Protein AF-A0A524E0Z7-F1 (afdb_monomer)

pLDDT: mean 80.64, std 11.37, range [42.16, 95.19]

Structure (mmCIF, N/CA/C/O backbone):
data_AF-A0A524E0Z7-F1
#
_entry.id   AF-A0A524E0Z7-F1
#
loop_
_atom_site.group_PDB
_atom_site.id
_atom_site.type_symbol
_atom_site.label_atom_id
_atom_site.label_alt_id
_atom_site.label_comp_id
_atom_site.label_asym_id
_atom_site.label_entity_id
_atom_site.label_seq_id
_atom_site.pdbx_PDB_ins_code
_atom_site.Cartn_x
_atom_site.Cartn_y
_atom_site.Cartn_z
_atom_site.occupancy
_atom_site.B_iso_or_equiv
_atom_site.auth_seq_id
_atom_site.auth_comp_id
_atom_site.auth_asym_id
_atom_site.auth_atom_id
_atom_site.pdbx_PDB_model_num
ATOM 1 N N . MET A 1 1 ? -4.497 -15.267 -22.434 1.00 42.16 1 MET A N 1
ATOM 2 C CA . MET A 1 1 ? -3.509 -14.207 -22.139 1.00 42.16 1 MET A CA 1
ATOM 3 C C . MET A 1 1 ? -3.756 -13.071 -23.119 1.00 42.16 1 MET A C 1
ATOM 5 O O . MET A 1 1 ? -4.111 -13.393 -24.247 1.00 42.16 1 MET A O 1
ATOM 9 N N . PRO A 1 2 ? -3.668 -11.796 -22.713 1.00 44.19 2 PRO A N 1
ATOM 10 C CA . PRO A 1 2 ? -3.812 -10.681 -23.646 1.00 44.19 2 PRO A CA 1
ATOM 11 C C . PRO A 1 2 ? -2.697 -10.730 -24.700 1.00 44.19 2 PRO A C 1
ATOM 13 O O . PRO A 1 2 ? -1.547 -11.018 -24.369 1.00 44.19 2 PRO A O 1
ATOM 16 N N . GLU A 1 3 ? -3.044 -10.485 -25.961 1.00 58.75 3 GLU A N 1
ATOM 17 C CA . GLU A 1 3 ? -2.078 -10.419 -27.058 1.00 58.75 3 GLU A CA 1
ATOM 18 C C . GLU A 1 3 ? -1.370 -9.061 -27.021 1.00 58.75 3 GLU A C 1
ATOM 20 O O . GLU A 1 3 ? -2.008 -8.010 -27.063 1.00 58.75 3 GLU A O 1
ATOM 25 N N . ILE A 1 4 ? -0.043 -9.082 -26.884 1.00 61.09 4 ILE A N 1
ATOM 26 C CA . ILE A 1 4 ? 0.793 -7.880 -26.894 1.00 61.09 4 ILE A CA 1
ATOM 27 C C . ILE A 1 4 ? 1.407 -7.775 -28.287 1.00 61.09 4 ILE A C 1
ATOM 29 O O . ILE A 1 4 ? 2.234 -8.604 -28.669 1.00 61.09 4 ILE A O 1
ATOM 33 N N . GLU A 1 5 ? 1.018 -6.756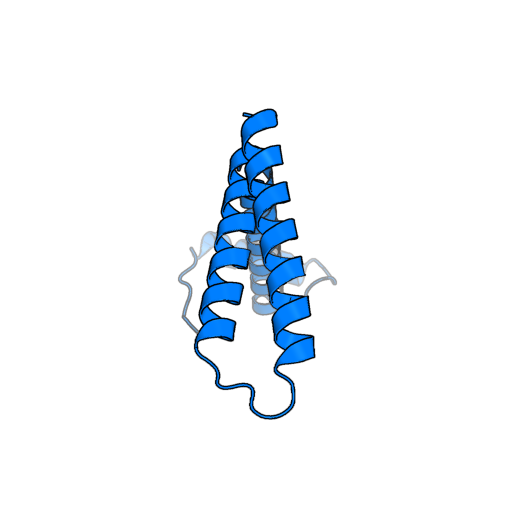 -29.051 1.00 66.81 5 GLU A N 1
ATOM 34 C CA . GLU A 1 5 ? 1.633 -6.483 -30.348 1.00 66.81 5 GLU A CA 1
ATOM 35 C C . GLU A 1 5 ? 3.010 -5.839 -30.156 1.00 66.81 5 GLU A C 1
ATOM 37 O O . GLU A 1 5 ? 3.146 -4.739 -29.618 1.00 66.81 5 GLU A O 1
ATOM 42 N N . VAL A 1 6 ? 4.055 -6.533 -30.609 1.00 70.44 6 VAL A N 1
ATOM 43 C CA . VAL A 1 6 ? 5.440 -6.059 -30.543 1.00 70.44 6 VAL A CA 1
ATOM 44 C C . VAL A 1 6 ? 5.971 -5.871 -31.962 1.00 70.44 6 VAL A C 1
ATOM 46 O O . VAL A 1 6 ? 5.737 -6.701 -32.840 1.00 70.44 6 VAL A O 1
ATOM 49 N N . SER A 1 7 ? 6.730 -4.798 -32.199 1.00 81.62 7 SER A N 1
ATOM 50 C CA . SER A 1 7 ? 7.396 -4.568 -33.489 1.00 81.62 7 SER A C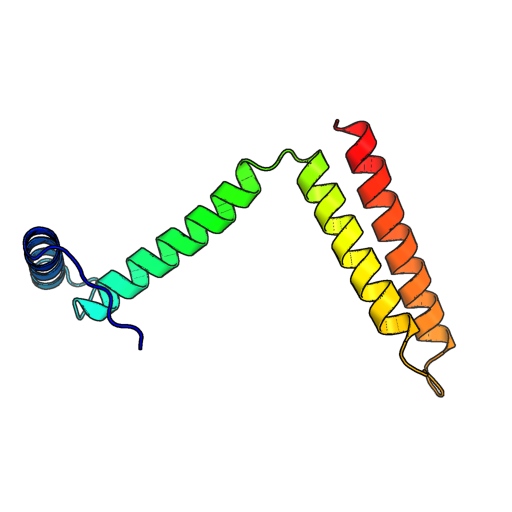A 1
ATOM 51 C C . SER A 1 7 ? 8.203 -5.797 -33.937 1.00 81.62 7 SER A C 1
ATOM 53 O O . SER A 1 7 ? 8.988 -6.354 -33.165 1.00 81.62 7 SER A O 1
ATOM 55 N N . GLN A 1 8 ? 8.080 -6.180 -35.214 1.00 74.50 8 GLN A N 1
ATOM 56 C CA . GLN A 1 8 ? 8.786 -7.334 -35.792 1.00 74.50 8 GLN A CA 1
ATOM 57 C C . GLN A 1 8 ? 10.315 -7.256 -35.656 1.00 74.50 8 GLN A C 1
ATOM 59 O O . GLN A 1 8 ? 10.993 -8.287 -35.648 1.00 74.50 8 GLN A O 1
ATOM 64 N N . VAL A 1 9 ? 10.872 -6.043 -35.582 1.00 76.62 9 VAL A N 1
ATOM 65 C CA . VAL A 1 9 ? 12.312 -5.826 -35.373 1.00 76.62 9 VAL A CA 1
ATOM 66 C C . VAL A 1 9 ? 12.706 -6.244 -33.958 1.00 76.62 9 VAL A C 1
ATOM 68 O O . VAL A 1 9 ? 13.682 -6.970 -33.780 1.00 76.62 9 VAL A O 1
ATOM 71 N N . LEU A 1 10 ? 11.914 -5.844 -32.963 1.00 78.56 10 LEU A N 1
ATOM 72 C CA . LEU A 1 10 ? 12.141 -6.184 -31.562 1.00 78.56 10 LEU A CA 1
ATOM 73 C C . LEU A 1 10 ? 11.924 -7.683 -31.315 1.00 78.56 10 LEU A C 1
ATOM 75 O O . LEU A 1 10 ? 12.764 -8.315 -30.681 1.00 78.56 10 LEU A O 1
ATOM 79 N N . HIS A 1 11 ? 10.885 -8.280 -31.908 1.00 80.88 11 HIS A N 1
ATOM 80 C CA . HIS A 1 11 ? 10.656 -9.728 -31.850 1.00 80.88 11 HIS A CA 1
ATOM 81 C C . HIS A 1 11 ? 11.873 -10.523 -32.352 1.00 80.88 11 HIS A C 1
ATOM 83 O O . HIS A 1 11 ? 12.351 -11.434 -31.679 1.00 80.88 11 HIS A O 1
ATOM 89 N N . ARG A 1 12 ? 12.430 -10.148 -33.514 1.00 80.81 12 ARG A N 1
ATOM 90 C CA . ARG A 1 12 ? 13.622 -10.807 -34.077 1.00 80.81 12 ARG A CA 1
ATOM 91 C C . ARG A 1 12 ? 14.865 -10.646 -33.202 1.00 80.81 12 ARG A C 1
ATOM 93 O O . ARG A 1 12 ? 15.682 -11.562 -33.140 1.00 80.81 12 ARG A O 1
ATOM 100 N N . LEU A 1 13 ? 15.031 -9.497 -32.549 1.00 83.38 13 LEU A N 1
ATOM 101 C CA . LEU A 1 13 ? 16.150 -9.261 -31.634 1.00 83.38 13 LEU A CA 1
ATOM 102 C C . LEU A 1 13 ? 16.036 -10.113 -30.366 1.00 83.38 13 LEU A C 1
ATOM 104 O O . LEU A 1 13 ? 17.020 -10.731 -29.969 1.00 83.38 13 LEU A O 1
ATOM 108 N N . LEU A 1 14 ? 14.842 -10.191 -29.775 1.00 82.81 14 LEU A N 1
ATOM 109 C CA . LEU A 1 14 ? 14.588 -10.999 -28.582 1.00 82.81 14 LEU A CA 1
ATOM 110 C C . LEU A 1 14 ? 14.741 -12.496 -28.871 1.00 82.81 14 LEU A C 1
ATOM 112 O O . LEU A 1 14 ? 15.382 -13.207 -28.105 1.00 82.81 14 LEU A O 1
ATOM 116 N N . GLN A 1 15 ? 14.240 -12.966 -30.015 1.00 83.25 15 GLN A N 1
ATOM 117 C CA . GLN A 1 15 ? 14.389 -14.361 -30.427 1.00 83.25 15 GLN A CA 1
ATOM 118 C C . GLN A 1 15 ? 15.865 -14.753 -30.597 1.00 83.25 15 GLN A C 1
ATOM 120 O O . GLN A 1 15 ? 16.304 -15.760 -30.049 1.00 83.25 15 GLN A O 1
ATOM 125 N N . ARG A 1 16 ? 16.669 -13.901 -31.250 1.00 83.69 16 ARG A N 1
ATOM 126 C CA . ARG A 1 16 ? 18.127 -14.099 -31.349 1.00 83.69 1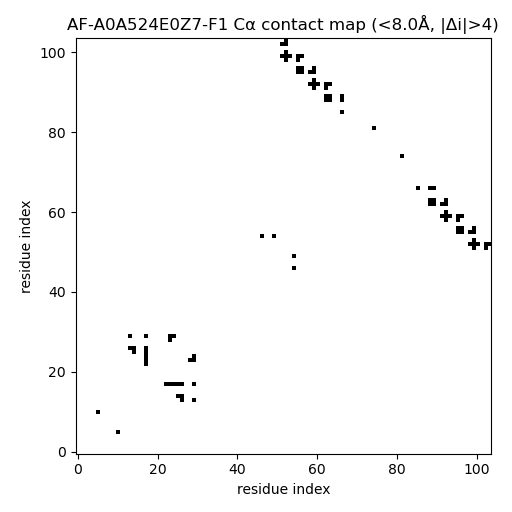6 ARG A CA 1
ATOM 127 C C . ARG A 1 16 ? 18.835 -14.096 -29.996 1.00 83.69 16 ARG A C 1
ATOM 129 O O . ARG A 1 16 ? 19.908 -14.679 -29.882 1.00 83.69 16 ARG A O 1
ATOM 136 N N . HIS A 1 17 ? 18.303 -13.384 -29.005 1.00 81.12 17 HIS A N 1
ATOM 137 C CA . HIS A 1 17 ? 18.877 -13.352 -27.664 1.00 81.12 17 HIS A CA 1
ATOM 138 C C . HIS A 1 17 ? 18.644 -14.679 -26.933 1.00 81.12 17 HIS A C 1
ATOM 140 O O . HIS A 1 17 ? 19.592 -15.235 -26.383 1.00 81.12 17 HIS A O 1
ATOM 146 N N . VAL A 1 18 ? 17.426 -15.224 -27.012 1.00 85.00 18 VAL A N 1
ATOM 147 C CA . VAL A 1 18 ? 17.082 -16.552 -26.472 1.00 85.00 18 VAL A CA 1
ATOM 148 C C . VAL A 1 18 ? 17.928 -17.647 -27.119 1.00 85.00 18 VAL A C 1
ATOM 150 O O . VAL A 1 18 ? 18.516 -18.457 -26.423 1.00 85.00 18 VAL A O 1
ATOM 153 N N . GLU A 1 19 ? 18.087 -17.626 -28.443 1.00 83.75 19 GLU A N 1
ATOM 154 C CA . GLU A 1 19 ? 18.902 -18.619 -29.165 1.00 83.75 19 GLU A CA 1
ATOM 155 C C . GLU A 1 19 ? 20.399 -18.579 -28.805 1.00 83.75 19 GLU A C 1
ATOM 157 O O . GLU A 1 19 ? 21.128 -19.529 -29.083 1.00 83.75 19 GLU A O 1
ATOM 162 N N . ARG A 1 20 ? 20.884 -17.472 -28.228 1.00 83.88 20 ARG A N 1
ATOM 163 C CA . ARG A 1 20 ? 22.303 -17.256 -27.898 1.00 83.88 20 ARG A CA 1
ATOM 164 C C . ARG A 1 20 ? 22.624 -17.383 -26.412 1.00 83.88 20 ARG A C 1
ATOM 166 O O . ARG A 1 20 ? 23.798 -17.284 -26.061 1.00 83.88 20 ARG A O 1
ATOM 173 N N . THR A 1 21 ? 21.622 -17.521 -25.549 1.00 75.69 21 THR A N 1
ATOM 174 C CA . THR A 1 21 ? 21.807 -17.516 -24.095 1.00 75.69 21 THR A CA 1
ATOM 175 C C . THR A 1 21 ? 21.090 -18.697 -23.456 1.00 75.69 21 THR A C 1
ATOM 177 O O . THR A 1 21 ? 19.910 -18.910 -23.700 1.00 75.69 21 THR A O 1
ATOM 180 N N . ASP A 1 22 ? 21.777 -19.431 -22.581 1.00 75.31 22 ASP A N 1
ATOM 181 C CA . ASP A 1 22 ? 21.188 -20.582 -21.873 1.00 75.31 22 ASP A CA 1
ATOM 182 C C . ASP A 1 22 ? 20.234 -20.164 -20.737 1.00 75.31 22 ASP A C 1
ATOM 184 O O . ASP A 1 22 ? 19.621 -20.999 -20.075 1.00 75.31 22 ASP A O 1
ATOM 188 N N . THR A 1 23 ? 20.115 -18.861 -20.478 1.00 74.25 23 THR A N 1
ATOM 189 C CA . THR A 1 23 ? 19.343 -18.304 -19.362 1.00 74.25 23 THR A CA 1
ATOM 190 C C . THR A 1 23 ? 17.833 -18.373 -19.573 1.00 74.25 23 THR A C 1
ATOM 192 O O . THR A 1 23 ? 17.090 -18.379 -18.594 1.00 74.25 23 THR A O 1
ATOM 195 N N . HIS A 1 24 ? 17.362 -18.413 -20.822 1.00 78.50 24 HIS A N 1
ATOM 196 C CA . HIS A 1 24 ? 15.935 -18.410 -21.144 1.00 78.50 24 HIS A CA 1
ATOM 197 C C . HIS A 1 24 ? 15.633 -19.508 -22.161 1.00 78.50 24 HIS A C 1
ATOM 199 O O . HIS A 1 24 ? 16.260 -19.576 -23.210 1.00 78.50 24 HIS A O 1
ATOM 205 N N . SER A 1 25 ? 14.640 -20.348 -21.872 1.00 79.44 25 SER A N 1
ATOM 206 C CA . SER A 1 25 ? 14.280 -21.488 -22.730 1.00 79.44 25 SER A CA 1
ATOM 207 C C . SER A 1 25 ? 13.351 -21.116 -23.891 1.00 79.44 25 SER A C 1
ATOM 209 O O . SER A 1 25 ? 13.184 -21.890 -24.831 1.00 79.44 25 SER A O 1
ATOM 211 N N . SER A 1 26 ? 12.721 -19.938 -23.838 1.00 83.62 26 SER A N 1
ATOM 212 C CA . SER A 1 26 ? 11.804 -19.458 -24.874 1.00 83.62 26 SER A CA 1
ATOM 213 C C . SER A 1 26 ? 11.676 -17.934 -24.879 1.00 83.62 26 SER A C 1
ATOM 215 O O . SER A 1 26 ? 11.948 -17.259 -23.883 1.00 83.62 26 SER A O 1
ATOM 217 N N . LEU A 1 27 ? 11.203 -17.388 -26.006 1.00 82.06 27 LEU A N 1
ATOM 218 C CA . LEU A 1 27 ? 10.874 -15.965 -26.142 1.00 82.06 27 LEU A CA 1
ATOM 219 C C . LEU A 1 27 ? 9.818 -15.520 -25.126 1.00 82.06 27 LEU A C 1
ATOM 221 O O . LEU A 1 27 ? 9.956 -14.453 -24.535 1.00 82.06 27 LEU A O 1
ATOM 225 N N . SER A 1 28 ? 8.798 -16.346 -24.893 1.00 81.12 28 SER A N 1
ATOM 226 C CA . SER A 1 28 ? 7.749 -16.069 -23.909 1.00 81.12 28 SER A CA 1
ATOM 227 C C . SER A 1 28 ? 8.326 -15.913 -22.505 1.00 81.12 28 SER A C 1
ATOM 229 O O . SER A 1 28 ? 8.006 -14.940 -21.832 1.00 81.12 28 SER A O 1
ATOM 231 N N . GLN A 1 29 ? 9.238 -16.805 -22.105 1.00 81.50 29 GLN A N 1
ATOM 232 C CA . GLN A 1 29 ? 9.892 -16.734 -20.799 1.00 81.50 29 GLN A CA 1
ATOM 233 C C . GLN A 1 29 ? 10.763 -15.477 -20.660 1.00 81.50 29 GLN A C 1
ATOM 235 O O . GLN A 1 29 ? 10.745 -14.831 -19.620 1.00 81.50 29 GLN A O 1
ATOM 240 N N . LEU A 1 30 ? 11.503 -15.097 -21.707 1.00 82.81 30 LEU A N 1
ATOM 241 C CA . LEU A 1 30 ? 12.284 -13.856 -21.708 1.00 82.81 30 LEU A CA 1
ATOM 242 C C . LEU A 1 30 ? 11.385 -12.621 -21.550 1.00 82.81 30 LEU A C 1
ATOM 244 O O . LEU A 1 30 ? 11.685 -11.737 -20.751 1.00 82.81 30 LEU A O 1
ATOM 248 N N . VAL A 1 31 ? 10.291 -12.552 -22.312 1.00 81.88 31 VAL A N 1
ATOM 249 C CA . VAL A 1 31 ? 9.346 -11.428 -22.253 1.00 81.88 31 VAL A CA 1
ATOM 250 C C . VAL A 1 31 ? 8.688 -11.346 -20.880 1.00 81.88 31 VAL A C 1
ATOM 252 O O . VAL A 1 31 ? 8.604 -10.257 -20.321 1.00 81.88 31 VAL A O 1
ATOM 255 N N . GLU A 1 32 ? 8.270 -12.479 -20.319 1.00 81.31 32 GLU A N 1
ATOM 256 C CA . GLU A 1 32 ? 7.695 -12.546 -18.977 1.00 81.31 32 GLU A CA 1
ATOM 257 C C . GLU A 1 32 ? 8.689 -12.053 -17.923 1.00 81.31 32 GLU A C 1
ATOM 259 O O . GLU A 1 32 ? 8.370 -11.121 -17.192 1.00 81.31 32 GLU A O 1
ATOM 264 N N . THR A 1 33 ? 9.926 -12.561 -17.914 1.00 82.56 33 THR A N 1
ATOM 265 C CA . THR A 1 33 ? 10.974 -12.100 -16.990 1.00 82.56 33 THR A CA 1
ATOM 266 C C . THR A 1 33 ? 11.220 -10.598 -17.113 1.00 82.56 33 THR A C 1
ATOM 268 O O . THR A 1 33 ? 11.245 -9.894 -16.106 1.00 82.56 33 THR A O 1
ATOM 271 N N . VAL A 1 34 ? 11.366 -10.076 -18.335 1.00 81.88 34 VAL A N 1
ATOM 272 C CA . VAL A 1 34 ? 11.621 -8.645 -18.565 1.00 81.88 34 VAL A CA 1
ATOM 273 C C . VAL A 1 34 ? 10.440 -7.788 -18.117 1.00 81.88 34 VAL A C 1
ATOM 275 O O . VAL A 1 34 ? 10.652 -6.749 -17.495 1.00 81.88 34 VAL A O 1
ATOM 278 N N . LEU A 1 35 ? 9.202 -8.202 -18.399 1.00 77.75 35 LEU A N 1
ATOM 279 C CA . LEU A 1 35 ? 8.006 -7.485 -17.960 1.00 77.75 35 LEU A CA 1
ATOM 280 C C . LEU A 1 35 ? 7.859 -7.528 -16.439 1.00 77.75 35 LEU A C 1
ATOM 282 O O . LEU A 1 35 ? 7.603 -6.493 -15.830 1.00 77.75 35 LEU A O 1
ATOM 286 N N . THR A 1 36 ? 8.075 -8.682 -15.811 1.00 79.44 36 THR A N 1
ATOM 287 C CA . THR A 1 36 ? 8.048 -8.829 -14.354 1.00 79.44 36 THR A CA 1
ATOM 288 C C . THR A 1 36 ? 9.127 -7.975 -13.699 1.00 79.44 36 THR A C 1
ATOM 290 O O . THR A 1 36 ? 8.832 -7.220 -12.776 1.00 79.44 36 THR A O 1
ATOM 293 N N . GLU A 1 37 ? 10.363 -8.006 -14.196 1.00 78.81 37 GLU A N 1
ATOM 294 C CA . GLU A 1 37 ? 11.432 -7.141 -13.697 1.00 78.81 37 GLU A CA 1
ATOM 295 C C . GLU A 1 37 ? 11.134 -5.661 -13.921 1.00 78.81 37 GLU A C 1
ATOM 297 O O . GLU A 1 37 ? 11.437 -4.843 -13.053 1.00 78.81 37 GLU A O 1
ATOM 302 N N . HIS A 1 38 ? 10.558 -5.299 -15.068 1.00 73.94 38 HIS A N 1
ATOM 303 C CA . HIS A 1 38 ? 10.163 -3.928 -15.355 1.00 73.94 38 HIS A CA 1
ATOM 304 C C . HIS A 1 38 ? 9.074 -3.461 -14.391 1.00 73.94 38 HIS A C 1
ATOM 306 O O . HIS A 1 38 ? 9.211 -2.383 -13.830 1.00 73.94 38 HIS A O 1
ATOM 312 N N . LEU A 1 39 ? 8.048 -4.275 -14.135 1.00 73.50 39 LEU A N 1
ATOM 313 C CA . LEU A 1 39 ? 6.985 -3.971 -13.178 1.00 73.50 39 LEU A CA 1
ATOM 314 C C . LEU A 1 39 ? 7.522 -3.872 -11.748 1.00 73.50 39 LEU A C 1
ATOM 316 O O . LEU A 1 39 ? 7.196 -2.918 -11.054 1.00 73.50 39 LEU A O 1
ATOM 320 N N . ILE A 1 40 ? 8.402 -4.784 -11.325 1.00 73.88 40 ILE A N 1
ATOM 321 C CA . ILE A 1 40 ? 9.045 -4.735 -10.001 1.00 73.88 40 ILE A CA 1
ATOM 322 C C . ILE A 1 40 ? 9.923 -3.487 -9.870 1.00 73.88 40 ILE A C 1
ATOM 324 O O . ILE A 1 40 ? 9.908 -2.816 -8.838 1.00 73.88 40 ILE A O 1
ATOM 328 N N . ARG A 1 41 ? 10.707 -3.153 -10.904 1.00 67.94 41 ARG A N 1
ATOM 329 C CA . ARG A 1 41 ? 11.518 -1.929 -10.913 1.00 67.94 41 ARG A CA 1
ATOM 330 C C . ARG A 1 41 ? 10.646 -0.691 -10.956 1.00 67.94 41 ARG A C 1
ATOM 332 O O . ARG A 1 41 ? 10.978 0.261 -10.275 1.00 67.94 41 ARG A O 1
ATOM 339 N N . HIS A 1 42 ? 9.562 -0.687 -11.719 1.00 62.12 42 HIS A N 1
ATOM 340 C CA . HIS A 1 42 ? 8.651 0.444 -11.825 1.00 62.12 42 HIS A CA 1
ATOM 341 C C . HIS A 1 42 ? 7.874 0.660 -10.523 1.00 62.12 42 HIS A C 1
ATOM 343 O O . HIS A 1 42 ? 7.737 1.797 -10.095 1.00 62.12 42 HIS A O 1
ATOM 349 N N . ASP A 1 43 ? 7.439 -0.403 -9.846 1.00 62.94 43 ASP A N 1
ATOM 350 C CA . ASP A 1 43 ? 6.847 -0.329 -8.506 1.00 62.94 43 ASP A CA 1
ATOM 351 C C . ASP A 1 43 ? 7.868 0.203 -7.486 1.00 62.94 43 ASP A C 1
ATOM 353 O O . ASP A 1 43 ? 7.600 1.164 -6.767 1.00 62.94 43 ASP A O 1
ATOM 357 N N . ARG A 1 44 ? 9.108 -0.308 -7.517 1.00 59.19 44 ARG A N 1
ATOM 358 C CA . ARG A 1 44 ? 10.207 0.225 -6.695 1.00 59.19 44 ARG A CA 1
ATOM 359 C C . ARG A 1 44 ? 10.544 1.680 -7.018 1.00 59.19 44 ARG A C 1
ATOM 361 O O . ARG A 1 44 ? 10.760 2.453 -6.100 1.00 59.19 44 ARG A O 1
ATOM 368 N N . ILE A 1 45 ? 10.598 2.077 -8.287 1.00 55.34 45 ILE A N 1
ATOM 369 C CA . ILE A 1 45 ? 10.896 3.449 -8.733 1.00 55.34 45 ILE A CA 1
ATOM 370 C C . ILE A 1 45 ? 9.736 4.387 -8.380 1.00 55.34 45 ILE A C 1
ATOM 372 O O . ILE A 1 45 ? 9.975 5.502 -7.922 1.00 55.34 45 ILE A O 1
ATOM 376 N N . GLY A 1 46 ? 8.493 3.920 -8.509 1.00 54.00 46 GLY A N 1
ATOM 377 C CA . GLY A 1 46 ? 7.301 4.602 -8.016 1.00 54.00 46 GLY A CA 1
ATOM 378 C C . GLY A 1 46 ? 7.379 4.842 -6.511 1.00 54.00 46 GLY A C 1
ATOM 379 O O . GLY A 1 46 ? 7.093 5.939 -6.058 1.00 54.00 46 GLY A O 1
ATOM 380 N N . GLN A 1 47 ? 7.874 3.875 -5.739 1.00 53.81 47 GLN A N 1
ATOM 381 C CA . GLN A 1 47 ? 8.121 4.045 -4.305 1.00 53.81 47 GLN A CA 1
ATOM 382 C C . GLN A 1 47 ? 9.343 4.936 -4.002 1.00 53.81 47 GLN A C 1
ATOM 384 O O . GLN A 1 47 ? 9.317 5.679 -3.030 1.00 53.81 47 GLN A O 1
ATOM 389 N N . ILE A 1 48 ? 10.392 4.925 -4.835 1.00 57.00 48 ILE A N 1
ATOM 390 C CA . ILE A 1 48 ? 11.612 5.738 -4.651 1.00 57.00 48 ILE A CA 1
ATOM 391 C C . ILE A 1 48 ? 11.382 7.226 -4.982 1.00 57.00 48 ILE A C 1
ATOM 393 O O . ILE A 1 48 ? 12.020 8.085 -4.377 1.00 57.00 48 ILE A O 1
ATOM 397 N N . HIS A 1 49 ? 10.484 7.560 -5.917 1.00 57.97 49 HIS A N 1
ATOM 398 C CA . HIS A 1 49 ? 10.194 8.955 -6.292 1.00 57.97 49 HIS A CA 1
ATOM 399 C C . HIS A 1 49 ? 9.034 9.594 -5.530 1.00 57.97 49 HIS A C 1
ATOM 401 O O . HIS A 1 49 ? 8.845 10.808 -5.626 1.00 57.97 49 HIS A O 1
ATOM 407 N N . VAL A 1 50 ? 8.256 8.819 -4.778 1.00 64.94 50 VAL A N 1
ATOM 408 C CA . VAL A 1 50 ? 7.221 9.381 -3.915 1.00 64.94 50 VAL A CA 1
ATOM 409 C C . VAL A 1 50 ? 7.917 9.980 -2.687 1.00 64.94 50 VAL A C 1
ATOM 411 O O . VAL A 1 50 ? 8.605 9.251 -1.973 1.00 64.94 50 VAL A O 1
ATOM 414 N N . PRO A 1 51 ? 7.770 11.295 -2.413 1.00 80.12 51 PRO A N 1
ATOM 415 C CA . PRO A 1 51 ? 8.364 11.906 -1.228 1.00 80.12 51 PRO A CA 1
ATOM 416 C C . PRO A 1 51 ? 7.991 11.104 0.019 1.00 80.12 51 PRO A C 1
ATOM 418 O O . PRO A 1 51 ? 6.836 10.696 0.148 1.00 80.12 51 PRO A O 1
ATOM 421 N N . LEU A 1 52 ? 8.931 10.903 0.947 1.00 80.31 52 LEU A N 1
ATOM 422 C CA . LEU A 1 52 ? 8.715 10.088 2.151 1.00 80.31 52 LEU A CA 1
ATOM 423 C C . LEU A 1 52 ? 7.423 10.479 2.892 1.00 80.31 52 LEU A C 1
ATOM 425 O O . LEU A 1 52 ? 6.650 9.615 3.296 1.00 80.31 52 LEU A O 1
ATOM 429 N N . ALA A 1 53 ? 7.128 11.778 2.981 1.00 83.94 53 ALA A N 1
ATOM 430 C CA . ALA A 1 53 ? 5.881 12.289 3.546 1.00 83.94 53 ALA A CA 1
ATOM 431 C C . ALA A 1 53 ? 4.615 11.752 2.847 1.00 83.94 53 ALA A C 1
ATOM 433 O O . ALA A 1 53 ? 3.609 11.482 3.499 1.00 83.94 53 ALA A O 1
ATOM 434 N N . THR A 1 54 ? 4.654 11.569 1.528 1.00 81.75 54 THR A N 1
ATOM 435 C CA . THR A 1 54 ? 3.551 11.004 0.738 1.00 81.75 54 THR A CA 1
ATOM 436 C C . THR A 1 54 ? 3.436 9.495 0.944 1.00 81.75 54 THR A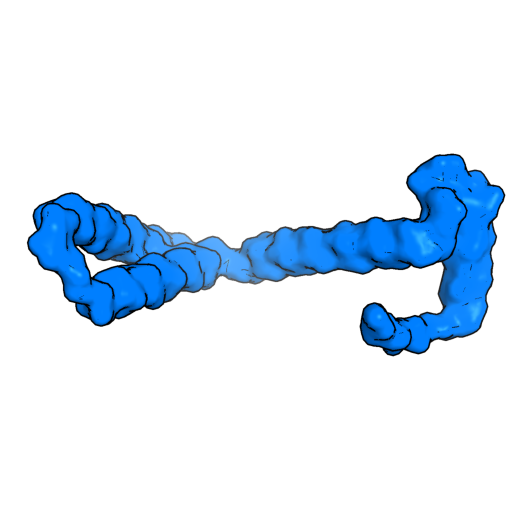 C 1
ATOM 438 O O . THR A 1 54 ? 2.327 9.002 1.125 1.00 81.75 54 THR A O 1
ATOM 441 N N . MET A 1 55 ? 4.553 8.760 1.020 1.00 82.62 55 MET A N 1
ATOM 442 C CA . MET A 1 55 ? 4.519 7.330 1.367 1.00 82.62 55 MET A CA 1
ATOM 443 C C . MET A 1 55 ? 3.898 7.102 2.750 1.00 82.62 55 MET A C 1
ATOM 445 O O . MET A 1 55 ? 3.042 6.235 2.913 1.00 82.62 55 MET A O 1
ATOM 449 N N . LEU A 1 56 ? 4.293 7.910 3.738 1.00 87.38 56 LEU A N 1
ATOM 450 C CA . LEU A 1 56 ? 3.767 7.837 5.102 1.00 87.38 56 LEU A CA 1
ATOM 451 C C . LEU A 1 56 ? 2.276 8.207 5.168 1.00 87.38 56 LEU A C 1
ATOM 453 O O . LEU A 1 56 ? 1.524 7.551 5.887 1.00 87.38 56 LEU A O 1
ATOM 457 N N . LYS A 1 57 ? 1.825 9.204 4.390 1.00 87.94 57 LYS A N 1
ATOM 458 C CA . LYS A 1 57 ? 0.394 9.536 4.256 1.00 87.94 57 LYS A CA 1
ATOM 459 C C . LYS A 1 57 ? -0.404 8.386 3.646 1.00 87.94 57 LYS A C 1
ATOM 461 O O . LYS A 1 57 ? -1.402 7.993 4.233 1.00 87.94 57 LYS A O 1
ATOM 466 N N . ASN A 1 58 ? 0.077 7.796 2.553 1.00 87.25 58 ASN A N 1
ATOM 467 C CA . ASN A 1 58 ? -0.581 6.649 1.923 1.00 87.25 58 ASN A CA 1
ATOM 468 C C . ASN A 1 58 ? -0.647 5.445 2.877 1.00 87.25 58 ASN A C 1
ATOM 470 O O . ASN A 1 58 ? -1.662 4.759 2.948 1.00 87.25 58 ASN A O 1
ATOM 474 N N . GLY A 1 59 ? 0.419 5.207 3.650 1.00 87.88 59 GLY A N 1
ATOM 475 C CA . GLY A 1 59 ? 0.425 4.198 4.708 1.00 87.88 59 GLY A CA 1
ATOM 476 C C . GLY A 1 59 ? -0.647 4.464 5.768 1.00 87.88 59 GLY 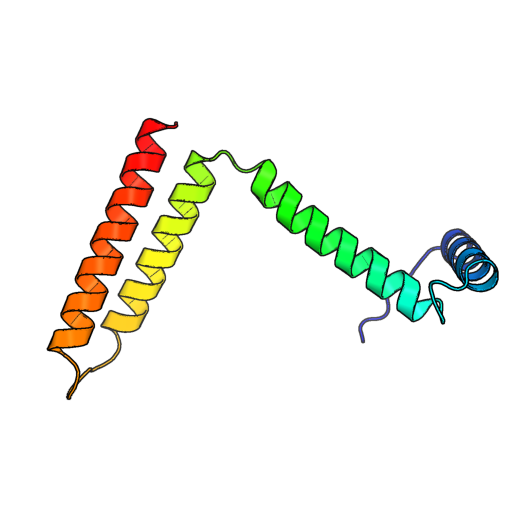A C 1
ATOM 477 O O . GLY A 1 59 ? -1.386 3.551 6.123 1.00 87.88 59 GLY A O 1
ATOM 478 N N . ALA A 1 60 ? -0.774 5.711 6.231 1.00 90.50 60 ALA A N 1
ATOM 479 C CA . ALA A 1 60 ? -1.816 6.100 7.178 1.00 90.50 60 ALA A CA 1
ATOM 480 C C . ALA A 1 60 ? -3.228 5.899 6.605 1.00 90.50 60 ALA A C 1
ATOM 482 O O . ALA A 1 60 ? -4.084 5.349 7.291 1.00 90.50 60 ALA A O 1
ATOM 483 N N . ASP A 1 61 ? -3.458 6.281 5.347 1.00 89.44 61 ASP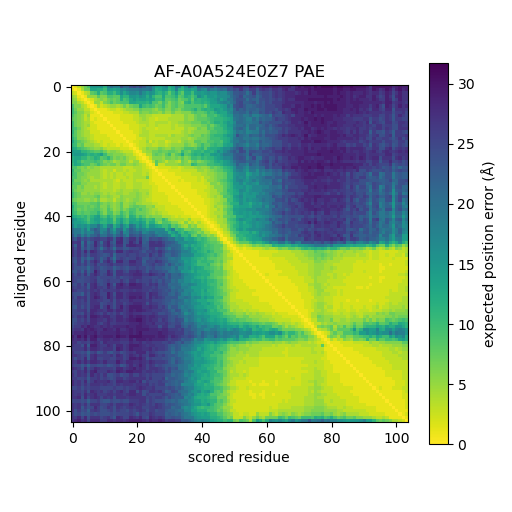 A N 1
ATOM 484 C CA . ASP A 1 61 ? -4.759 6.140 4.685 1.00 89.44 61 ASP A CA 1
ATOM 485 C C . ASP A 1 61 ? -5.157 4.661 4.515 1.00 89.44 61 ASP A C 1
ATOM 487 O O . ASP A 1 61 ? -6.309 4.296 4.755 1.00 89.44 61 ASP A O 1
ATOM 491 N N . ASN A 1 62 ? -4.195 3.783 4.206 1.00 90.81 62 ASN A N 1
ATOM 492 C CA . ASN A 1 62 ? -4.422 2.336 4.171 1.00 90.81 62 ASN A CA 1
ATOM 493 C C . ASN A 1 62 ? -4.804 1.780 5.551 1.00 90.81 62 ASN A C 1
ATOM 495 O O . ASN A 1 62 ? -5.723 0.969 5.654 1.00 90.81 62 ASN A O 1
ATOM 499 N N . VAL A 1 63 ? -4.135 2.227 6.621 1.00 90.88 63 VAL A N 1
ATOM 500 C CA . VAL A 1 63 ? -4.490 1.827 7.993 1.00 90.88 63 VAL A CA 1
ATOM 501 C C . VAL A 1 63 ? -5.896 2.317 8.352 1.00 90.88 63 VAL A C 1
ATOM 503 O O . VAL A 1 63 ? -6.680 1.546 8.904 1.00 90.88 63 VAL A O 1
ATOM 506 N N .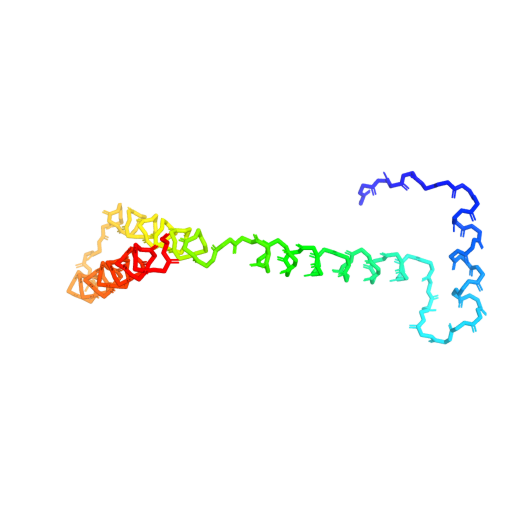 THR A 1 64 ? -6.261 3.549 7.983 1.00 91.56 64 THR A N 1
ATOM 507 C CA . THR A 1 64 ? -7.624 4.072 8.166 1.00 91.56 64 THR A CA 1
ATOM 508 C C . THR A 1 64 ? -8.668 3.199 7.462 1.00 91.56 64 THR A C 1
ATOM 510 O O . THR A 1 64 ? -9.690 2.874 8.063 1.00 91.56 64 THR A O 1
ATOM 513 N N . ALA A 1 65 ? -8.415 2.772 6.221 1.00 91.25 65 ALA A N 1
ATOM 514 C CA . ALA A 1 65 ? -9.335 1.907 5.481 1.00 91.25 65 ALA A CA 1
ATOM 515 C C . ALA A 1 65 ? -9.517 0.529 6.149 1.00 91.25 65 ALA A C 1
ATOM 517 O O . ALA A 1 65 ? -10.627 -0.007 6.185 1.00 91.25 65 ALA A O 1
ATOM 518 N N . VAL A 1 66 ? -8.446 -0.034 6.721 1.00 89.38 66 VAL A N 1
ATOM 519 C CA . VAL A 1 66 ? -8.511 -1.290 7.488 1.00 89.38 66 VAL A CA 1
ATOM 520 C C . VAL A 1 66 ? -9.346 -1.118 8.757 1.00 89.38 66 VAL A C 1
ATOM 522 O O . VAL A 1 66 ? -10.219 -1.944 9.009 1.00 89.38 66 VAL A O 1
ATOM 525 N N . ILE A 1 67 ? -9.136 -0.035 9.515 1.00 90.19 67 ILE A N 1
ATOM 526 C CA . ILE A 1 67 ? -9.940 0.297 10.705 1.00 90.19 67 ILE A CA 1
ATOM 527 C C . ILE A 1 67 ? -11.425 0.358 10.337 1.00 90.19 67 ILE A C 1
ATOM 529 O O . ILE A 1 67 ? -12.230 -0.335 10.950 1.00 90.19 67 ILE A O 1
ATOM 533 N N . GLN A 1 68 ? -11.775 1.119 9.295 1.00 90.00 68 GLN A N 1
ATOM 534 C CA . GLN A 1 68 ? -13.158 1.245 8.821 1.00 90.00 68 GLN A CA 1
ATOM 535 C C . GLN A 1 68 ? -13.755 -0.102 8.404 1.00 90.00 68 GLN A C 1
ATOM 537 O O . GLN A 1 68 ? -14.922 -0.365 8.667 1.00 90.00 68 GLN A O 1
ATOM 542 N N . SER A 1 69 ? -12.958 -0.968 7.777 1.00 89.81 69 SER A N 1
ATOM 543 C CA . SER A 1 69 ? -13.413 -2.301 7.373 1.00 89.81 69 SER A CA 1
ATOM 544 C C . SER A 1 69 ? -13.704 -3.187 8.588 1.00 89.81 69 SER A C 1
ATOM 546 O O . SER A 1 69 ? -14.739 -3.846 8.635 1.00 89.81 69 SER A O 1
ATOM 548 N N . ILE A 1 70 ? -12.827 -3.180 9.594 1.00 87.94 70 ILE A N 1
ATOM 549 C CA . ILE A 1 70 ? -13.009 -3.953 10.831 1.00 87.94 70 ILE A CA 1
ATOM 550 C C . ILE A 1 70 ? -14.225 -3.451 11.622 1.00 87.94 70 ILE A C 1
ATOM 552 O O . ILE A 1 70 ? -14.967 -4.273 12.154 1.00 87.94 70 ILE A O 1
ATOM 556 N N . ASP A 1 71 ? -14.453 -2.137 11.655 1.00 83.06 71 ASP A N 1
ATOM 557 C CA . ASP A 1 71 ? -15.558 -1.496 12.387 1.00 83.06 71 ASP A CA 1
ATOM 558 C C . ASP A 1 71 ? -16.945 -1.852 11.814 1.00 83.06 71 ASP A C 1
ATOM 560 O O . ASP A 1 71 ? -17.957 -1.777 12.503 1.00 83.06 71 ASP A O 1
ATOM 564 N N . THR A 1 72 ? -17.007 -2.297 10.552 1.00 85.56 72 THR A N 1
ATOM 565 C CA . THR A 1 72 ? -18.257 -2.775 9.927 1.00 85.56 72 THR A CA 1
ATOM 566 C C . THR A 1 72 ? -18.619 -4.222 10.261 1.00 85.56 72 THR A C 1
ATOM 568 O O . THR A 1 72 ? -19.703 -4.679 9.894 1.00 85.56 72 THR A O 1
ATOM 571 N N . ILE A 1 73 ? -17.728 -4.960 10.925 1.00 87.00 73 ILE A N 1
ATOM 572 C CA . ILE A 1 73 ? -17.924 -6.369 11.267 1.00 87.00 73 ILE A CA 1
ATOM 573 C C . ILE A 1 73 ? -18.395 -6.465 12.722 1.00 87.00 73 ILE A C 1
ATOM 575 O O . ILE A 1 73 ? -17.855 -5.810 13.608 1.00 87.00 73 ILE A O 1
ATOM 579 N N . ASP A 1 74 ? -19.397 -7.307 12.973 1.00 81.50 74 ASP A N 1
ATOM 580 C CA . ASP A 1 74 ? -19.935 -7.528 14.315 1.00 81.50 74 ASP A CA 1
ATOM 581 C C . ASP A 1 74 ? -19.164 -8.651 15.034 1.00 81.50 74 ASP A C 1
ATOM 583 O O . ASP A 1 74 ? -19.282 -9.837 14.708 1.00 81.50 74 ASP A O 1
ATOM 587 N N . TRP A 1 75 ? -18.316 -8.271 15.991 1.00 81.31 75 TRP A N 1
ATOM 588 C CA . TRP A 1 75 ? -17.360 -9.163 16.655 1.00 81.31 75 TRP A CA 1
ATOM 589 C C . TRP A 1 75 ? -17.901 -9.706 17.986 1.00 81.31 75 TRP A C 1
ATOM 591 O O . TRP A 1 75 ? -17.359 -9.415 19.051 1.00 81.31 75 TRP A O 1
ATOM 601 N N . TYR A 1 76 ? -18.951 -10.530 17.929 1.00 70.81 76 TYR A N 1
ATOM 602 C CA . TYR A 1 76 ? -19.653 -11.073 19.107 1.00 70.81 76 TYR A CA 1
ATOM 603 C C . TYR A 1 76 ? -18.750 -11.746 20.163 1.00 70.81 76 TYR A C 1
ATOM 605 O O . TYR A 1 76 ? -18.996 -11.594 21.357 1.00 70.81 76 TYR A O 1
ATOM 613 N N . GLU A 1 77 ? -17.712 -12.485 19.752 1.00 73.94 77 GLU A N 1
ATOM 614 C CA . GLU A 1 77 ? -16.859 -13.265 20.674 1.00 73.94 77 GLU A CA 1
ATOM 615 C C . GLU A 1 77 ? -15.474 -12.646 20.923 1.00 73.94 77 GLU A C 1
ATOM 617 O O . GLU A 1 77 ? -14.863 -12.895 21.959 1.00 73.94 77 GLU A O 1
ATOM 622 N N . ASN A 1 78 ? -14.987 -11.812 19.999 1.00 80.38 78 ASN A N 1
ATOM 623 C CA . ASN A 1 78 ? -13.629 -11.251 20.024 1.00 80.38 78 ASN A CA 1
ATOM 624 C C . ASN A 1 78 ? -13.606 -9.730 20.238 1.00 80.38 78 ASN A C 1
ATOM 626 O O . ASN A 1 78 ? -12.581 -9.094 20.000 1.00 80.38 78 ASN A O 1
ATOM 630 N N . GLY A 1 79 ? -14.726 -9.137 20.663 1.00 79.38 79 GLY A N 1
ATOM 631 C CA . GLY A 1 79 ? -14.870 -7.691 20.854 1.00 79.38 79 GLY A CA 1
ATOM 632 C C . GLY A 1 79 ? -13.685 -7.032 21.578 1.00 79.38 79 GLY A C 1
ATOM 633 O O . GLY A 1 79 ? -13.121 -6.092 21.027 1.00 79.38 79 GLY A O 1
ATOM 634 N N . PRO A 1 80 ? -13.224 -7.537 22.742 1.00 85.31 80 PRO A N 1
ATOM 635 C CA . PRO A 1 80 ? -12.093 -6.946 23.463 1.00 85.31 80 PRO A CA 1
ATOM 636 C C . PRO A 1 80 ? -10.765 -6.973 22.688 1.00 85.31 80 PRO A C 1
ATOM 638 O O . PRO A 1 80 ? -10.052 -5.974 22.663 1.00 85.31 80 PRO A O 1
ATOM 641 N N . GLN A 1 81 ? -10.433 -8.090 22.033 1.00 86.75 81 GLN A N 1
ATOM 642 C CA . GLN A 1 81 ? -9.193 -8.234 21.261 1.00 86.75 81 GLN A CA 1
ATOM 643 C C . GLN A 1 81 ? -9.223 -7.383 19.988 1.00 86.75 81 GLN A C 1
ATOM 645 O O . GLN A 1 81 ? -8.208 -6.817 19.585 1.00 86.75 81 GLN A O 1
ATOM 650 N N . ILE A 1 82 ? -10.393 -7.274 19.356 1.00 89.31 82 ILE A N 1
ATOM 651 C CA . ILE A 1 82 ? -10.585 -6.407 18.195 1.00 89.31 82 ILE A CA 1
ATOM 652 C C . ILE A 1 82 ? -10.491 -4.939 18.605 1.00 89.31 82 ILE A C 1
ATOM 654 O O . ILE A 1 82 ? -9.825 -4.168 17.919 1.00 89.31 82 ILE A O 1
ATOM 658 N N . GLN A 1 83 ? -11.070 -4.561 19.746 1.00 87.06 83 GLN A N 1
ATOM 659 C CA . GLN A 1 83 ? -10.938 -3.217 20.307 1.00 87.06 83 GLN A CA 1
ATOM 660 C C . GLN A 1 83 ? -9.460 -2.851 20.520 1.00 87.06 83 GLN A C 1
ATOM 662 O O . GLN A 1 83 ? -9.016 -1.785 20.100 1.00 87.06 83 GLN A O 1
ATOM 667 N N . GLU A 1 84 ? -8.679 -3.759 21.112 1.00 90.81 84 GLU A N 1
ATOM 668 C CA . GLU A 1 84 ? -7.241 -3.575 21.322 1.00 90.81 84 GLU A CA 1
ATOM 669 C C . GLU A 1 84 ? -6.473 -3.452 19.991 1.00 90.81 84 GLU A C 1
ATOM 671 O O . GLU A 1 84 ? -5.635 -2.561 19.824 1.00 90.81 84 GLU A O 1
ATOM 676 N N . ALA A 1 85 ? -6.792 -4.291 19.001 1.00 88.38 85 ALA A N 1
ATOM 677 C CA . ALA A 1 85 ? -6.203 -4.202 17.666 1.00 88.38 85 ALA A CA 1
ATOM 678 C C . ALA A 1 85 ? -6.528 -2.864 16.977 1.00 88.38 85 ALA A C 1
ATOM 680 O O . ALA A 1 85 ? -5.638 -2.244 16.389 1.00 88.38 85 ALA A O 1
ATOM 681 N N . LEU A 1 86 ? -7.771 -2.388 17.085 1.00 92.00 86 LEU A N 1
ATOM 682 C CA . LEU A 1 86 ? -8.197 -1.089 16.564 1.00 92.00 86 LEU A CA 1
ATOM 683 C C . LEU A 1 86 ? -7.433 0.059 17.233 1.00 92.00 86 LEU A C 1
ATOM 685 O O . LEU A 1 86 ? -6.958 0.954 16.536 1.00 92.00 86 LEU A O 1
ATOM 689 N N . GLU A 1 87 ? -7.215 0.008 18.550 1.00 92.75 87 GLU A N 1
ATOM 690 C CA . GLU A 1 87 ? -6.393 1.003 19.246 1.00 92.75 87 GLU A CA 1
ATOM 691 C C . GLU A 1 87 ? -4.945 1.029 18.741 1.00 92.75 87 GLU A C 1
ATOM 693 O O . GLU A 1 87 ? -4.368 2.107 18.553 1.00 92.75 87 GLU A O 1
ATOM 6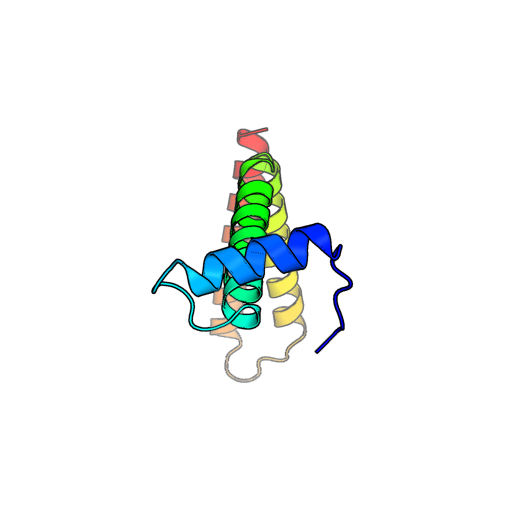98 N N . TYR A 1 88 ? -4.332 -0.137 18.514 1.00 93.69 88 TYR A N 1
ATOM 699 C CA . TYR A 1 88 ? -2.980 -0.208 17.958 1.00 93.69 88 TYR A CA 1
ATOM 700 C C . TYR A 1 88 ? -2.915 0.325 16.527 1.00 93.69 88 TYR A C 1
ATOM 702 O O . TYR A 1 88 ? -1.984 1.067 16.199 1.00 93.69 88 TYR A O 1
ATOM 710 N N . LEU A 1 89 ? -3.910 0.011 15.696 1.00 92.69 89 LEU A N 1
ATOM 711 C CA . LEU A 1 89 ? -4.014 0.541 14.339 1.00 92.69 89 LEU A CA 1
ATOM 712 C C . LEU A 1 89 ? -4.183 2.067 14.351 1.00 92.69 89 LEU A C 1
ATOM 714 O O . LEU A 1 89 ? -3.471 2.755 13.622 1.00 92.69 89 LEU A O 1
ATOM 718 N N . SER A 1 90 ? -5.023 2.622 15.229 1.00 93.12 90 SER A N 1
ATOM 719 C CA . SER A 1 90 ? -5.164 4.077 15.384 1.00 93.12 90 SER A CA 1
ATOM 720 C C . SER A 1 90 ? -3.869 4.745 15.856 1.00 93.12 90 SER A C 1
ATOM 722 O O . SER A 1 90 ? -3.501 5.813 15.366 1.00 93.12 90 SER A O 1
ATOM 724 N N . LYS A 1 91 ? -3.118 4.120 16.773 1.00 95.19 91 LYS A N 1
ATOM 725 C CA . LYS A 1 91 ? -1.797 4.630 17.186 1.00 95.19 91 LYS A CA 1
ATOM 726 C C . LYS A 1 91 ? -0.805 4.617 16.021 1.00 95.19 91 LYS A C 1
ATOM 728 O O . LYS A 1 91 ? -0.086 5.599 15.834 1.00 95.19 91 LYS A O 1
ATOM 733 N N . ALA A 1 92 ? -0.771 3.541 15.236 1.00 92.94 92 ALA A N 1
ATOM 734 C CA . ALA A 1 92 ? 0.095 3.432 14.065 1.00 92.94 92 ALA A CA 1
ATOM 735 C C . ALA A 1 92 ? -0.248 4.492 13.003 1.00 92.94 92 ALA A C 1
ATOM 737 O O . ALA A 1 92 ? 0.645 5.185 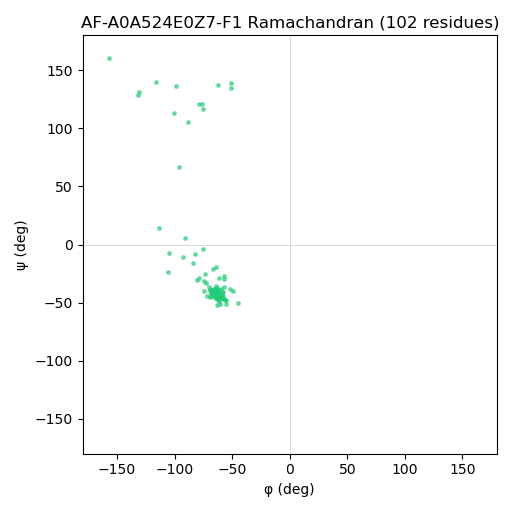12.519 1.00 92.94 92 ALA A O 1
ATOM 738 N N . GLU A 1 93 ? -1.535 4.678 12.703 1.00 94.88 93 GLU A N 1
ATOM 739 C CA . GLU A 1 93 ? -2.041 5.724 11.807 1.00 94.88 93 GLU A CA 1
ATOM 740 C C . GLU A 1 93 ? -1.621 7.125 12.277 1.00 94.88 93 GLU A C 1
ATOM 742 O O . GLU A 1 93 ? -1.051 7.901 11.502 1.00 94.88 93 GLU A O 1
ATOM 747 N N . GLY A 1 94 ? -1.789 7.418 13.569 1.00 93.50 94 GLY A N 1
ATOM 748 C CA . GLY A 1 94 ? -1.351 8.672 14.178 1.00 93.50 94 GLY A CA 1
ATOM 749 C C . GLY A 1 94 ? 0.159 8.914 14.066 1.00 93.50 94 GLY A C 1
ATOM 750 O O . GLY A 1 94 ? 0.573 10.022 13.714 1.00 93.50 94 GLY A O 1
ATOM 751 N N . ILE A 1 95 ? 0.988 7.892 14.315 1.00 94.94 95 ILE A N 1
ATOM 752 C CA . ILE A 1 95 ? 2.452 7.975 14.162 1.00 94.94 95 ILE A CA 1
ATOM 753 C C . ILE A 1 95 ? 2.811 8.274 12.706 1.00 94.94 95 ILE A C 1
ATOM 755 O O . ILE A 1 95 ? 3.550 9.223 12.451 1.00 94.94 95 ILE A O 1
ATOM 759 N N . LEU A 1 96 ? 2.240 7.535 11.752 1.00 91.06 96 LEU A N 1
ATOM 760 C CA . LEU A 1 96 ? 2.497 7.728 10.325 1.00 91.06 96 LEU A CA 1
ATOM 761 C C . LEU A 1 96 ? 2.141 9.149 9.874 1.00 91.06 96 LEU A C 1
ATOM 763 O O . LEU A 1 96 ? 2.954 9.806 9.220 1.00 91.06 96 LEU A O 1
ATOM 767 N N . ARG A 1 97 ? 0.975 9.676 10.275 1.00 93.88 97 ARG A N 1
ATOM 768 C CA . ARG A 1 97 ? 0.576 11.055 9.944 1.00 93.88 97 ARG A CA 1
ATOM 769 C C . ARG A 1 97 ? 1.448 12.100 10.624 1.00 93.88 97 ARG A C 1
ATOM 771 O O . ARG A 1 97 ? 1.745 13.121 10.005 1.00 93.88 97 ARG A O 1
ATOM 778 N N . LYS A 1 98 ? 1.834 11.882 11.883 1.00 94.56 98 LYS A N 1
ATOM 779 C CA . LYS A 1 98 ? 2.714 12.798 12.614 1.00 94.56 98 LYS A CA 1
ATOM 780 C C . LYS A 1 98 ? 4.082 12.865 11.943 1.00 94.56 98 LYS A C 1
ATOM 782 O O . LYS A 1 98 ? 4.503 13.953 11.568 1.00 94.56 98 LYS A O 1
ATOM 787 N N . THR A 1 99 ? 4.713 11.717 11.702 1.00 88.75 99 THR A N 1
ATOM 788 C CA . THR A 1 99 ? 6.006 11.649 11.017 1.00 88.75 99 THR A CA 1
ATOM 789 C C . THR A 1 99 ? 5.901 12.265 9.625 1.00 88.75 99 THR A C 1
ATOM 791 O O . THR A 1 99 ? 6.717 13.109 9.289 1.00 88.75 99 THR A O 1
ATOM 794 N N . ALA A 1 100 ? 4.845 11.979 8.855 1.00 89.00 100 ALA A N 1
ATOM 795 C CA . ALA A 1 100 ? 4.635 12.598 7.544 1.00 89.00 100 ALA A CA 1
ATOM 796 C C . ALA A 1 100 ? 4.584 14.136 7.566 1.00 89.00 100 ALA A C 1
ATOM 798 O O . ALA A 1 100 ? 4.919 14.753 6.561 1.00 89.00 100 ALA A O 1
ATOM 799 N N . ARG A 1 101 ? 4.133 14.759 8.665 1.00 90.81 101 ARG A N 1
ATOM 800 C CA . ARG A 1 101 ? 4.139 16.225 8.832 1.00 90.81 101 ARG A CA 1
ATOM 801 C C . ARG A 1 101 ? 5.514 16.770 9.212 1.00 90.81 101 ARG A C 1
ATOM 803 O O . ARG A 1 101 ? 5.785 17.917 8.905 1.00 90.81 101 ARG A O 1
ATOM 810 N N . GLU A 1 102 ? 6.337 15.985 9.899 1.00 89.94 102 GLU A N 1
ATOM 811 C CA . GLU A 1 102 ? 7.667 16.401 10.368 1.00 89.94 102 GLU A CA 1
ATOM 812 C C . GLU A 1 102 ? 8.732 16.332 9.263 1.00 89.94 102 GLU A C 1
ATOM 814 O O . GLU A 1 102 ? 9.667 17.125 9.273 1.00 89.94 102 GLU A O 1
ATOM 819 N N . VAL A 1 103 ? 8.596 15.401 8.308 1.00 84.25 103 VAL A N 1
ATOM 820 C CA . VAL A 1 103 ? 9.519 15.251 7.159 1.00 84.25 103 VAL A CA 1
ATOM 821 C C . VAL A 1 103 ? 9.115 16.044 5.907 1.00 84.25 103 VAL A C 1
ATOM 823 O O . VAL A 1 103 ? 9.755 15.889 4.867 1.00 84.25 103 VAL A O 1
ATOM 826 N N . ASN A 1 104 ? 8.065 16.864 5.979 1.00 69.12 104 ASN A N 1
ATOM 827 C CA . ASN A 1 104 ? 7.523 17.650 4.863 1.00 69.12 104 ASN A CA 1
ATOM 828 C C . ASN A 1 104 ? 7.693 19.147 5.117 1.00 69.12 104 ASN A C 1
ATOM 830 O O . ASN A 1 104 ? 7.971 19.870 4.139 1.00 69.12 104 ASN A O 1
#

Solvent-accessible surface area (backbone atoms only — not comparable to full-atom values): 5895 Å² total; per-residue (Å²): 131,87,86,78,91,68,59,71,69,57,52,54,53,49,45,55,46,32,78,72,36,93,87,32,97,38,58,66,56,46,53,49,51,51,50,51,51,47,51,53,48,48,53,50,46,55,58,70,70,43,53,68,29,55,52,27,40,52,51,20,52,53,44,50,53,50,49,57,57,56,72,74,50,88,50,88,89,48,46,72,63,51,51,53,51,47,53,53,47,52,52,51,26,50,50,30,46,50,51,22,62,75,73,101

Mean predicted aligned error: 14.18 Å

Secondary structure (DSSP, 8-state):
-------HHHHHHHHHHHTT-TT-SSHHHHHHHHHHHHHHHHHHHHHHHS-HHHHHHHHHHHHHHHHHHHHTS--TTTHHHHHHHHHHHHHHHHHHHHHHHH--

Nearest PDB structures (foldseek):
  4ilo-assembly1_A  TM=5.299E-01  e=9.981E+00  Chlamydia trachomatis L2/434/Bu
  3na7-assembly1_A  TM=5.262E-01  e=9.981E+00  Helicobacter pylori NCTC 11638

Radius of gyration: 22.96 Å; Cα contacts (8 Å, |Δi|>4): 50; chains: 1; bounding box: 42×39×59 Å

Sequence (104 aa):
MPEIEVSQVLHRLLQRHVERTDTHSSLSQLVETVLTEHLIRHDRIGQIHVPLATMLKNGADNVTAVIQSIDTIDWYENGPQIQEALEYLSKAEGILRKTAREVN

Foldseek 3Di:
DDDDDDPPVVLVVLQVVCVVDPPAVDSVRVVVVVVVVVVVVVVVVVVVPQQLLRVLLVVLVVLVVVLVVLVPDDDPPCVVVSVVVSVVSVVSSVVSNVVSVVSD